Protein AF-A0ABD0PNX0-F1 (afdb_monomer)

Solvent-accessible surface area (backbone atoms only — not comparable to full-atom values): 3920 Å² total; per-residue (Å²): 128,64,66,69,57,70,49,54,69,69,56,53,50,46,51,48,66,36,91,78,60,88,63,97,47,69,65,59,53,51,52,52,48,50,54,33,29,68,74,41,45,85,72,34,54,68,48,42,63,56,52,55,63,45,44,78,69,93,74,73,73,81,129

InterPro domains:
  IPR011705 BTB/Kelch-associated [PF07707] (2-63)

Nearest PDB structures (foldseek):
  8h37-assembly1_A  TM=8.325E-01  e=1.458E-02  Homo sapiens
  8h37-assembly1_P  TM=8.325E-01  e=1.867E-02  Homo sapiens
  3i3n-assembly1_A  TM=8.954E-01  e=2.704E-02  Homo sapiens
  4ap2-assembly1_A  TM=9.002E-01  e=3.916E-02  Homo sapiens
  4apf-assembly1_A-2  TM=8.995E-01  e=7.723E-02  Homo sapiens

Secondary structure (DSSP, 8-state):
--HHHHS-HHHHHHHHH-TT---S-HHHHHHHHHHHHHHSHHHHHHHHHHHHHHS--TT----

Foldseek 3Di:
DCVLLVDDPVVLQVCLQDPPVPDPDLVVNVVSLVVNCVSPVVVCVVVVVVSVVSSVPPDPPDD

Organism: Cirrhinus mrigala (NCBI:txid683832)

Radius of gyration: 11.46 Å; Cα contacts (8 Å, |Δi|>4): 24; chains: 1; bounding box: 24×29×26 Å

Structure (mmCIF, N/CA/C/O backbone):
data_AF-A0ABD0PNX0-F1
#
_entry.id   AF-A0ABD0PNX0-F1
#
loop_
_atom_site.group_PDB
_atom_site.id
_atom_site.type_symbol
_atom_site.label_atom_id
_atom_site.label_alt_id
_atom_site.label_comp_id
_atom_site.label_asym_id
_atom_site.label_entity_id
_atom_site.label_seq_id
_atom_site.pdbx_PDB_ins_code
_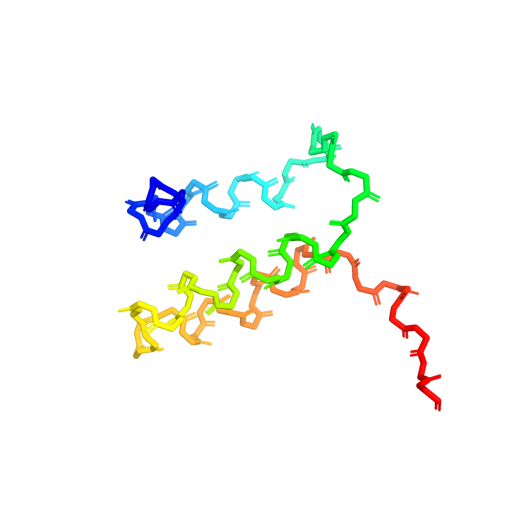atom_site.Cartn_x
_atom_site.Cartn_y
_atom_site.Cartn_z
_atom_site.occupancy
_atom_site.B_iso_or_equiv
_atom_site.auth_seq_id
_atom_site.auth_comp_id
_atom_site.auth_asym_id
_atom_site.auth_atom_id
_atom_site.pdbx_PDB_model_num
ATOM 1 N N . ASN A 1 1 ? 10.774 10.603 5.856 1.00 52.34 1 ASN A N 1
ATOM 2 C CA . ASN A 1 1 ? 9.574 10.566 4.989 1.00 52.34 1 ASN A CA 1
ATOM 3 C C . ASN A 1 1 ? 8.375 9.963 5.715 1.00 52.34 1 ASN A C 1
ATOM 5 O O . ASN A 1 1 ? 8.053 8.806 5.492 1.00 52.34 1 ASN A O 1
ATOM 9 N N . GLN A 1 2 ? 7.707 10.720 6.590 1.00 59.06 2 GLN A N 1
ATOM 10 C CA . GLN A 1 2 ? 6.424 10.287 7.175 1.00 59.06 2 GLN A CA 1
ATOM 11 C C . GLN A 1 2 ? 5.226 10.641 6.282 1.00 59.06 2 GLN A C 1
ATOM 13 O O . GLN A 1 2 ? 4.154 10.077 6.456 1.00 59.06 2 GLN A O 1
ATOM 18 N N . GLU A 1 3 ? 5.417 11.523 5.299 1.00 70.75 3 GLU A N 1
ATOM 19 C CA . GLU A 1 3 ? 4.372 11.945 4.360 1.00 70.75 3 GLU A CA 1
ATOM 20 C C . GLU A 1 3 ? 3.801 10.765 3.570 1.00 70.75 3 GLU A C 1
ATOM 22 O O . GLU A 1 3 ? 2.593 10.677 3.408 1.00 70.75 3 GLU A O 1
ATOM 27 N N . PHE A 1 4 ? 4.634 9.784 3.205 1.00 74.44 4 PHE A N 1
ATOM 28 C CA . PHE A 1 4 ? 4.162 8.555 2.564 1.00 74.44 4 PHE A CA 1
ATOM 29 C C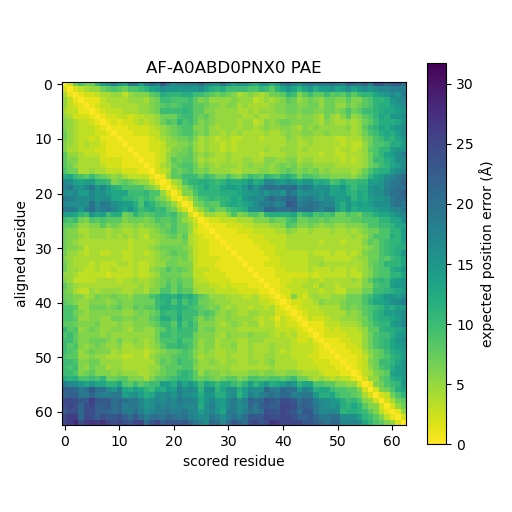 . PHE A 1 4 ? 3.245 7.731 3.480 1.00 74.44 4 PHE A C 1
ATOM 31 O O . PHE A 1 4 ? 2.251 7.193 3.018 1.00 74.44 4 PHE A O 1
ATOM 38 N N . LEU A 1 5 ? 3.531 7.672 4.789 1.00 72.69 5 LEU A N 1
ATOM 39 C CA . LEU A 1 5 ? 2.727 6.944 5.789 1.00 72.69 5 LEU A CA 1
ATOM 40 C C . LEU A 1 5 ? 1.357 7.588 6.031 1.00 72.69 5 LEU A C 1
ATOM 42 O O . LEU A 1 5 ? 0.394 6.896 6.379 1.00 72.69 5 LEU A O 1
ATOM 46 N N . LEU A 1 6 ? 1.313 8.909 5.848 1.00 80.06 6 LEU A N 1
ATOM 47 C CA . LEU A 1 6 ? 0.140 9.766 5.978 1.00 80.06 6 LEU A CA 1
ATOM 48 C C . LEU A 1 6 ? -0.719 9.784 4.706 1.00 80.06 6 LEU A C 1
ATOM 50 O O . LEU A 1 6 ? -1.859 10.244 4.766 1.00 80.06 6 LEU A O 1
ATOM 54 N N . LEU A 1 7 ? -0.214 9.277 3.574 1.00 80.25 7 LEU A N 1
ATOM 55 C CA . LEU A 1 7 ? -1.014 9.161 2.359 1.00 80.25 7 LEU A CA 1
ATOM 56 C C . LEU A 1 7 ? -2.157 8.156 2.567 1.00 80.25 7 LEU A C 1
ATOM 58 O O . LEU A 1 7 ? -1.948 7.076 3.133 1.00 80.25 7 LEU A O 1
ATOM 62 N N . PRO A 1 8 ? -3.373 8.478 2.100 1.00 78.81 8 PRO A N 1
ATOM 63 C CA . PRO A 1 8 ? -4.475 7.532 2.107 1.00 78.81 8 PRO A CA 1
ATOM 64 C C . PRO A 1 8 ? -4.215 6.396 1.111 1.00 78.81 8 PRO A C 1
ATOM 66 O O . PRO A 1 8 ? -3.504 6.569 0.117 1.00 78.81 8 PRO A O 1
ATOM 69 N N . THR A 1 9 ? -4.859 5.248 1.339 1.00 76.12 9 THR A N 1
ATOM 70 C CA . THR A 1 9 ? -4.758 4.061 0.473 1.00 76.12 9 THR A CA 1
ATOM 71 C C . THR A 1 9 ? -4.996 4.406 -0.992 1.00 76.12 9 THR A C 1
ATOM 73 O O . THR A 1 9 ? -4.285 3.919 -1.855 1.00 76.12 9 THR A O 1
ATOM 76 N N . THR A 1 10 ? -5.935 5.306 -1.288 1.00 81.19 10 THR A N 1
ATOM 77 C CA . THR A 1 10 ? -6.251 5.742 -2.656 1.00 81.19 10 THR A CA 1
ATOM 78 C C . THR A 1 10 ? -5.077 6.388 -3.385 1.00 81.19 10 THR A C 1
ATOM 80 O O . THR A 1 10 ? -4.928 6.177 -4.585 1.00 81.19 10 THR A O 1
ATOM 83 N N . GLU A 1 11 ? -4.241 7.156 -2.686 1.00 82.44 11 GLU A N 1
ATOM 84 C CA . GLU A 1 11 ? -3.066 7.792 -3.290 1.00 82.44 11 GLU A CA 1
ATOM 85 C C . GLU A 1 11 ? -1.949 6.772 -3.502 1.00 82.44 11 GLU A C 1
ATOM 87 O O . GLU A 1 11 ? -1.329 6.771 -4.561 1.00 82.44 11 GLU A O 1
ATOM 92 N N . ILE A 1 12 ? -1.758 5.842 -2.558 1.00 79.69 12 ILE A N 1
ATOM 93 C CA . ILE A 1 12 ? -0.831 4.712 -2.716 1.00 79.69 12 ILE A CA 1
ATOM 94 C C . ILE A 1 12 ? -1.259 3.838 -3.903 1.00 79.69 12 ILE A C 1
ATOM 96 O O . ILE A 1 12 ? -0.446 3.554 -4.774 1.00 79.69 12 ILE A O 1
ATOM 100 N N . VAL A 1 13 ? -2.539 3.456 -3.983 1.00 76.81 13 VAL A N 1
ATOM 101 C CA . VAL A 1 13 ? -3.094 2.668 -5.096 1.00 76.81 13 VAL A CA 1
ATOM 102 C C . VAL A 1 13 ? -2.888 3.396 -6.416 1.00 76.81 13 VAL A C 1
ATOM 104 O O . VAL A 1 13 ? -2.466 2.763 -7.375 1.00 76.81 13 VAL A O 1
ATOM 107 N N . LYS A 1 14 ? -3.150 4.707 -6.481 1.00 77.94 14 LYS A N 1
ATOM 108 C CA . LYS A 1 14 ? -2.903 5.504 -7.690 1.00 77.94 14 LYS A CA 1
ATOM 109 C C . LYS A 1 14 ? -1.435 5.521 -8.075 1.00 77.94 14 LYS A C 1
ATOM 111 O O . LYS A 1 14 ? -1.148 5.312 -9.241 1.00 77.94 14 LYS A O 1
ATOM 116 N N . LEU A 1 15 ? -0.536 5.738 -7.116 1.00 77.25 15 LEU A N 1
ATOM 117 C CA . LEU A 1 15 ? 0.910 5.692 -7.327 1.00 77.25 15 LEU A CA 1
ATOM 118 C C . LEU A 1 15 ? 1.315 4.344 -7.933 1.00 77.25 15 LEU A C 1
ATOM 120 O O . LEU A 1 15 ? 1.936 4.327 -8.986 1.00 77.25 15 LEU A O 1
ATOM 124 N N . LEU A 1 16 ? 0.887 3.232 -7.331 1.00 73.81 16 LEU A N 1
ATOM 125 C CA . LEU A 1 16 ? 1.200 1.880 -7.812 1.00 73.81 16 LEU A CA 1
ATOM 126 C C . LEU A 1 16 ? 0.498 1.506 -9.124 1.00 73.81 16 LEU A C 1
ATOM 128 O O . LEU A 1 16 ? 1.023 0.707 -9.889 1.00 73.81 16 LEU A O 1
ATOM 132 N N . SER A 1 17 ? -0.699 2.042 -9.369 1.00 70.44 17 SER A N 1
ATOM 133 C CA . SER A 1 17 ? -1.466 1.805 -10.600 1.00 70.44 17 SER A CA 1
ATOM 134 C C . SER A 1 17 ? -1.008 2.694 -11.754 1.00 70.44 17 SER A C 1
ATOM 136 O O . SER A 1 17 ? -1.396 2.443 -12.891 1.00 70.44 17 SER A O 1
ATOM 138 N N . SER A 1 18 ? -0.242 3.753 -11.478 1.00 67.38 18 SER A N 1
ATOM 139 C CA . SER A 1 18 ? 0.308 4.621 -12.512 1.00 67.38 18 SER A CA 1
ATOM 140 C C . SER A 1 18 ? 1.567 3.967 -13.074 1.00 67.38 18 SER A C 1
ATOM 142 O O . SER A 1 18 ? 2.585 3.886 -12.389 1.00 67.38 18 SER A O 1
ATOM 144 N N . ASP A 1 19 ? 1.534 3.575 -14.350 1.00 55.88 19 ASP A N 1
ATOM 145 C CA . ASP A 1 19 ? 2.733 3.171 -15.106 1.00 55.88 19 ASP A CA 1
ATOM 146 C C . ASP A 1 19 ? 3.783 4.319 -15.202 1.00 55.88 19 ASP A C 1
ATOM 148 O O . ASP A 1 19 ? 4.911 4.091 -15.625 1.00 55.88 19 ASP A O 1
ATOM 152 N N . ASP A 1 20 ? 3.441 5.542 -14.766 1.00 53.88 20 ASP A N 1
ATOM 153 C CA . ASP A 1 20 ? 4.310 6.730 -14.671 1.00 53.88 20 ASP A CA 1
ATOM 154 C C . ASP A 1 20 ? 5.190 6.796 -13.404 1.00 53.88 20 ASP A C 1
ATOM 156 O O . ASP A 1 20 ? 5.866 7.805 -13.170 1.00 53.88 20 ASP A O 1
ATOM 160 N N . ILE A 1 21 ? 5.200 5.762 -12.552 1.00 59.19 21 ILE A N 1
ATOM 161 C CA . ILE A 1 21 ? 6.151 5.694 -11.435 1.00 59.19 21 ILE A CA 1
ATOM 162 C C . ILE A 1 21 ? 7.577 5.544 -12.008 1.00 59.19 21 ILE A C 1
ATOM 164 O O . ILE A 1 21 ? 8.082 4.466 -12.294 1.00 59.19 21 ILE A O 1
ATOM 168 N N . ASN A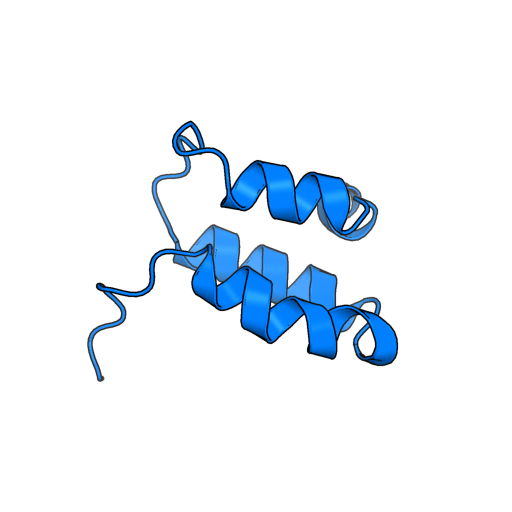 1 22 ? 8.267 6.671 -12.189 1.00 50.75 22 ASN A N 1
ATOM 169 C CA . ASN A 1 22 ? 9.685 6.728 -12.557 1.00 50.75 22 ASN A CA 1
ATOM 170 C C . ASN A 1 22 ? 10.570 6.444 -11.323 1.00 50.75 22 ASN A C 1
ATOM 172 O O . ASN A 1 22 ? 11.489 7.204 -11.008 1.00 50.75 22 ASN A O 1
ATOM 176 N N . VAL A 1 23 ? 10.248 5.398 -10.559 1.00 56.72 23 VAL A N 1
ATOM 177 C CA . VAL A 1 23 ? 11.059 4.954 -9.421 1.00 56.72 23 VAL A CA 1
ATOM 178 C C . VAL A 1 23 ? 11.873 3.751 -9.906 1.00 56.72 23 VAL A C 1
ATOM 180 O O . VAL A 1 23 ? 11.272 2.762 -10.311 1.00 56.72 23 VAL A O 1
ATOM 183 N N . PRO A 1 24 ? 13.215 3.825 -9.926 1.00 52.06 24 PRO A N 1
ATOM 184 C CA . PRO A 1 24 ? 14.052 2.792 -10.541 1.00 52.06 24 PRO A CA 1
ATOM 185 C C . PRO A 1 24 ? 14.089 1.463 -9.767 1.00 52.06 24 PRO A C 1
ATOM 187 O O . PRO A 1 24 ? 14.498 0.461 -10.341 1.00 52.06 24 PRO A O 1
ATOM 190 N N . ASP A 1 25 ? 13.637 1.438 -8.506 1.00 64.12 25 ASP A N 1
ATOM 191 C CA . ASP A 1 25 ? 13.753 0.276 -7.623 1.00 64.12 25 ASP A CA 1
ATOM 192 C C . ASP A 1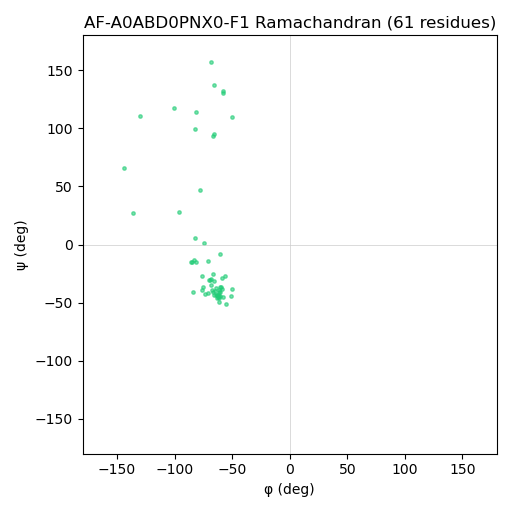 25 ? 12.417 -0.080 -6.959 1.00 64.12 25 ASP A C 1
ATOM 194 O O . ASP A 1 25 ? 11.941 0.598 -6.039 1.00 64.12 25 ASP A O 1
ATOM 198 N N . GLU A 1 26 ? 11.846 -1.210 -7.372 1.00 72.62 26 GLU A N 1
ATOM 199 C CA . GLU A 1 26 ? 10.685 -1.844 -6.732 1.00 72.62 26 GLU A CA 1
ATOM 200 C C . GLU A 1 26 ? 10.939 -2.134 -5.243 1.00 72.62 26 GLU A C 1
ATOM 202 O O . GLU A 1 26 ? 10.008 -2.095 -4.438 1.00 72.62 26 GLU A O 1
ATOM 207 N N . GLU A 1 27 ? 12.201 -2.335 -4.843 1.00 72.75 27 GLU A N 1
ATOM 208 C CA . GLU A 1 27 ? 12.602 -2.507 -3.442 1.00 72.75 27 GLU A CA 1
ATOM 209 C C . GLU A 1 27 ? 12.246 -1.281 -2.584 1.00 72.75 27 GLU A C 1
ATOM 211 O O . GLU A 1 27 ? 11.727 -1.422 -1.473 1.00 72.75 27 GLU A O 1
ATOM 216 N N . THR A 1 28 ? 12.439 -0.069 -3.117 1.00 74.44 28 THR A N 1
ATOM 217 C CA . THR A 1 28 ? 12.089 1.176 -2.414 1.00 74.44 28 THR A CA 1
ATOM 218 C C . THR A 1 28 ? 10.575 1.298 -2.249 1.00 74.44 28 THR A C 1
ATOM 220 O O . THR A 1 28 ? 10.090 1.677 -1.179 1.00 74.44 28 THR A O 1
ATOM 223 N N . ILE A 1 29 ? 9.815 0.931 -3.286 1.00 75.12 29 ILE A N 1
ATOM 224 C CA . ILE A 1 29 ? 8.348 0.914 -3.248 1.00 75.12 29 ILE A CA 1
ATOM 225 C C . ILE A 1 29 ? 7.869 -0.105 -2.213 1.00 75.12 29 ILE A C 1
ATOM 227 O O . ILE A 1 29 ? 7.023 0.217 -1.380 1.00 75.12 29 ILE A O 1
ATOM 231 N N . PHE A 1 30 ? 8.447 -1.306 -2.211 1.00 76.31 30 PHE A N 1
ATOM 232 C CA . PHE A 1 30 ? 8.107 -2.368 -1.273 1.00 76.31 30 PHE A CA 1
ATOM 233 C C . PHE A 1 30 ? 8.410 -1.975 0.177 1.00 76.31 30 PHE A C 1
ATOM 235 O O . PHE A 1 30 ? 7.553 -2.138 1.045 1.00 76.31 30 PHE A O 1
ATOM 242 N N . GLN A 1 31 ? 9.582 -1.391 0.452 1.00 78.00 31 GLN A N 1
ATOM 243 C CA . GLN A 1 31 ? 9.924 -0.884 1.785 1.00 78.00 31 GLN A CA 1
ATOM 244 C C . GLN A 1 31 ? 8.975 0.230 2.240 1.00 78.00 31 GLN A C 1
ATOM 246 O O . GLN A 1 31 ? 8.513 0.218 3.387 1.00 78.00 31 GLN A O 1
ATOM 251 N N . ALA A 1 32 ? 8.652 1.178 1.355 1.00 79.00 32 ALA A N 1
ATOM 252 C CA . ALA A 1 32 ? 7.715 2.257 1.653 1.00 79.00 32 ALA A CA 1
ATOM 253 C C . ALA A 1 32 ? 6.309 1.709 1.947 1.00 79.00 32 ALA A C 1
ATOM 255 O O . ALA A 1 32 ? 5.689 2.099 2.942 1.00 79.00 32 ALA A O 1
ATOM 256 N N . LEU A 1 33 ? 5.846 0.742 1.149 1.00 79.06 33 LEU A N 1
ATOM 257 C C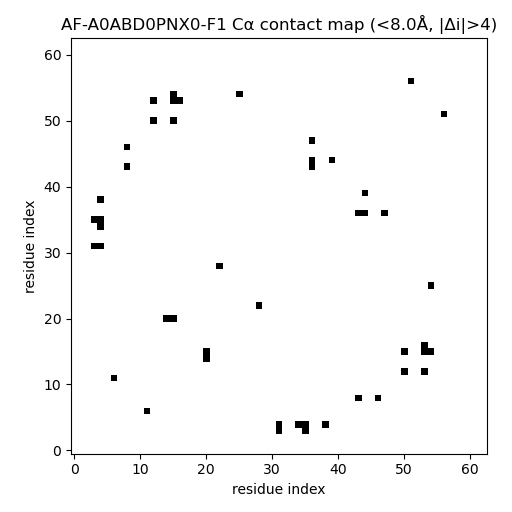A . LEU A 1 33 ? 4.580 0.042 1.347 1.00 79.06 33 LEU A CA 1
ATOM 258 C C . LEU A 1 33 ? 4.567 -0.730 2.670 1.00 79.06 33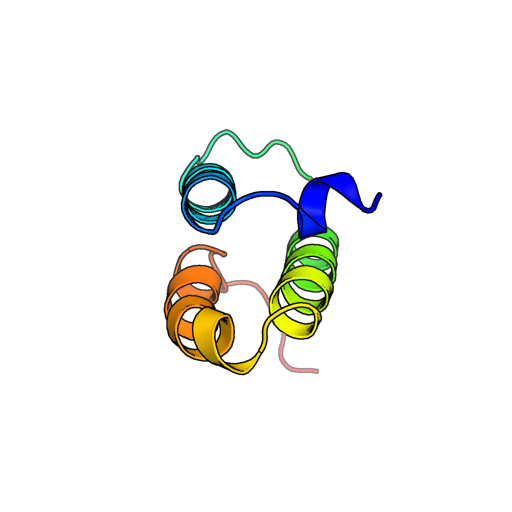 LEU A C 1
ATOM 260 O O . LEU A 1 33 ? 3.598 -0.644 3.417 1.00 79.06 33 LEU A O 1
ATOM 264 N N . MET A 1 34 ? 5.652 -1.432 3.009 1.00 80.88 34 MET A N 1
ATOM 265 C CA . MET A 1 34 ? 5.784 -2.149 4.279 1.00 80.88 34 MET A CA 1
ATOM 266 C C . MET A 1 34 ? 5.682 -1.209 5.474 1.00 80.88 34 MET A C 1
ATOM 268 O O . MET A 1 34 ? 4.985 -1.524 6.439 1.00 80.88 34 MET A O 1
ATOM 272 N N . MET A 1 35 ? 6.345 -0.050 5.427 1.00 82.62 35 MET A N 1
ATOM 273 C CA . MET A 1 35 ? 6.216 0.949 6.490 1.00 82.62 35 MET A CA 1
ATOM 274 C C . MET A 1 35 ? 4.789 1.508 6.556 1.00 82.62 35 MET A C 1
ATOM 276 O O . MET A 1 35 ? 4.245 1.660 7.651 1.00 82.62 35 MET A O 1
ATOM 280 N N . TRP A 1 36 ? 4.156 1.754 5.405 1.00 83.56 36 TRP A N 1
ATOM 281 C CA . TRP A 1 36 ? 2.777 2.236 5.324 1.00 83.56 36 TRP A CA 1
ATOM 282 C C . TRP A 1 36 ? 1.776 1.218 5.878 1.00 83.56 36 TRP A C 1
ATOM 284 O O . TRP A 1 36 ? 0.915 1.575 6.678 1.00 83.56 36 TRP A O 1
ATOM 294 N N . VAL A 1 37 ? 1.918 -0.065 5.554 1.00 82.00 37 VAL A N 1
ATOM 295 C CA . VAL A 1 37 ? 1.069 -1.121 6.117 1.00 82.00 37 VAL A CA 1
ATOM 296 C C . VAL A 1 37 ? 1.335 -1.305 7.604 1.00 82.00 37 VAL A C 1
ATOM 298 O O . VAL A 1 37 ? 0.384 -1.428 8.364 1.00 82.00 37 VAL A O 1
ATOM 301 N N . ARG A 1 38 ? 2.592 -1.232 8.063 1.00 82.88 38 ARG A N 1
ATOM 302 C CA . ARG A 1 38 ? 2.920 -1.287 9.500 1.00 82.88 38 ARG A CA 1
ATOM 303 C C . ARG A 1 38 ? 2.262 -0.180 10.319 1.00 82.88 38 ARG A C 1
ATOM 305 O O . ARG A 1 38 ? 2.005 -0.399 11.498 1.00 82.88 38 ARG A O 1
ATOM 312 N N . TYR A 1 39 ? 1.990 0.971 9.710 1.00 83.69 39 TYR A N 1
ATOM 313 C CA . TYR A 1 39 ? 1.287 2.064 10.372 1.00 83.69 39 TYR A CA 1
ATOM 314 C C . TYR A 1 39 ? -0.187 1.728 10.661 1.00 83.69 39 TYR A C 1
ATOM 316 O O . TYR A 1 39 ? -0.696 2.124 11.703 1.00 83.69 39 TYR A O 1
ATOM 324 N N . ASP A 1 40 ? -0.857 0.962 9.793 1.00 79.50 40 ASP A N 1
ATOM 325 C CA . ASP A 1 40 ? -2.264 0.576 9.978 1.00 79.50 40 ASP A CA 1
ATOM 326 C C . ASP A 1 40 ? -2.516 -0.853 9.473 1.00 79.50 40 ASP A C 1
ATOM 328 O O . ASP A 1 40 ? -3.204 -1.090 8.481 1.00 79.50 40 ASP A O 1
ATOM 332 N N . VAL A 1 41 ? -1.897 -1.832 10.142 1.00 79.69 41 VAL A N 1
ATOM 333 C CA . VAL A 1 41 ? -1.892 -3.233 9.683 1.00 79.69 41 VAL A CA 1
ATOM 334 C C . VAL A 1 41 ? -3.309 -3.786 9.562 1.00 79.69 41 VAL A C 1
ATOM 336 O O . VAL A 1 41 ? -3.591 -4.503 8.619 1.00 79.69 41 VAL A O 1
ATOM 339 N N . GLN A 1 42 ? -4.215 -3.447 10.477 1.00 80.31 42 GLN A N 1
ATOM 340 C CA . GLN A 1 42 ? -5.543 -4.065 10.521 1.00 80.31 42 GLN A CA 1
ATOM 341 C C . GLN A 1 42 ? -6.388 -3.710 9.288 1.00 80.31 42 GLN A C 1
ATOM 343 O O . GLN A 1 42 ? -7.000 -4.597 8.699 1.00 80.31 42 GLN A O 1
ATOM 348 N N . HIS A 1 43 ? -6.381 -2.443 8.859 1.00 77.38 43 HIS A N 1
ATOM 349 C CA . HIS A 1 43 ? -7.112 -2.027 7.660 1.00 77.38 43 HIS A CA 1
ATOM 350 C C . HIS A 1 43 ? -6.304 -2.279 6.386 1.00 77.38 43 HIS A C 1
ATOM 352 O O . HIS A 1 43 ? -6.838 -2.769 5.395 1.00 77.38 43 HIS A O 1
ATOM 358 N N . ARG A 1 44 ? -4.996 -1.998 6.416 1.00 79.31 44 ARG A N 1
ATOM 359 C CA . ARG A 1 44 ? -4.143 -2.003 5.221 1.00 79.31 44 ARG A CA 1
ATOM 360 C C . ARG A 1 44 ? -3.607 -3.383 4.858 1.00 79.31 44 ARG A C 1
ATOM 362 O O . ARG A 1 44 ? -3.142 -3.552 3.740 1.00 79.31 44 ARG A O 1
ATOM 369 N N . GLN A 1 45 ? -3.661 -4.379 5.747 1.00 77.81 45 GLN A N 1
ATOM 370 C CA . GLN A 1 45 ? -3.271 -5.759 5.419 1.00 77.81 45 GLN A CA 1
ATOM 371 C C . GLN A 1 45 ? -4.207 -6.384 4.379 1.00 77.81 45 GLN A C 1
ATOM 373 O O . GLN A 1 45 ? -3.753 -7.194 3.573 1.00 77.81 45 GLN A O 1
ATOM 378 N N . GLN A 1 46 ? -5.484 -5.994 4.362 1.00 79.00 46 GLN A N 1
ATOM 379 C CA . GLN A 1 46 ? -6.417 -6.445 3.331 1.00 79.00 46 GLN A CA 1
ATOM 380 C C . GLN A 1 46 ? -6.092 -5.801 1.974 1.00 79.00 46 GLN A C 1
ATOM 382 O O . GLN A 1 46 ? -6.068 -6.493 0.957 1.00 79.00 46 GLN A O 1
ATOM 387 N N . ASP A 1 47 ? -5.765 -4.505 1.966 1.00 75.25 47 ASP A N 1
ATOM 388 C CA . ASP A 1 47 ? -5.314 -3.799 0.763 1.00 75.25 47 ASP A CA 1
ATOM 389 C C . ASP A 1 47 ? -3.923 -4.256 0.301 1.00 75.25 47 ASP A C 1
ATOM 391 O O . ASP A 1 47 ? -3.665 -4.280 -0.896 1.00 75.25 47 ASP A O 1
ATOM 395 N N . LEU A 1 48 ? -3.038 -4.678 1.213 1.00 77.00 48 LEU A N 1
ATOM 396 C CA . LEU A 1 48 ? -1.669 -5.119 0.913 1.00 77.00 48 LEU A CA 1
ATOM 397 C C . LEU A 1 48 ? -1.642 -6.171 -0.198 1.00 77.00 48 LEU A C 1
ATOM 399 O O . LEU A 1 48 ? -0.817 -6.069 -1.097 1.00 77.00 48 LEU A O 1
ATOM 403 N N . GLY A 1 49 ? -2.534 -7.165 -0.155 1.00 74.56 49 GLY A N 1
ATOM 404 C CA . GLY A 1 49 ? -2.577 -8.212 -1.179 1.00 74.56 49 GLY A CA 1
ATOM 405 C C . GLY A 1 49 ? -2.879 -7.660 -2.576 1.00 74.56 49 GLY A C 1
ATOM 406 O O . GLY A 1 49 ? -2.266 -8.078 -3.554 1.00 74.56 49 GLY A O 1
ATOM 407 N N . VAL A 1 50 ? -3.774 -6.675 -2.659 1.00 75.75 50 VAL A N 1
ATOM 408 C CA . VAL A 1 50 ? -4.123 -5.981 -3.905 1.00 75.75 50 VAL A CA 1
ATOM 409 C C . VAL A 1 50 ? -2.998 -5.034 -4.337 1.00 75.75 50 VAL A C 1
ATOM 411 O O . VAL A 1 50 ? -2.616 -5.023 -5.502 1.00 75.75 50 VAL A O 1
ATOM 414 N N . LEU A 1 51 ? -2.406 -4.290 -3.401 1.00 75.62 51 LEU A N 1
ATOM 415 C CA . LEU A 1 51 ? -1.274 -3.387 -3.638 1.00 75.62 51 LEU A CA 1
ATOM 416 C C . LEU A 1 51 ? -0.037 -4.137 -4.150 1.00 75.62 51 LEU A C 1
ATOM 418 O O . LEU A 1 51 ? 0.619 -3.677 -5.080 1.00 75.62 51 LEU A O 1
ATOM 422 N N . LEU A 1 52 ? 0.248 -5.319 -3.599 1.00 73.69 52 LEU A N 1
ATOM 423 C CA . LEU A 1 52 ? 1.308 -6.204 -4.084 1.00 73.69 52 LEU A CA 1
ATOM 424 C C . LEU A 1 52 ? 1.018 -6.763 -5.478 1.00 73.69 52 LEU A C 1
ATOM 426 O O . LEU A 1 52 ? 1.960 -7.087 -6.183 1.00 73.69 52 LEU A O 1
ATOM 430 N N . ALA A 1 53 ? -0.245 -6.870 -5.893 1.00 73.00 53 ALA A N 1
ATOM 431 C CA . ALA A 1 53 ? -0.580 -7.242 -7.266 1.00 73.00 53 ALA A CA 1
ATOM 432 C C . ALA A 1 53 ? -0.378 -6.078 -8.257 1.00 73.00 53 ALA A C 1
ATOM 434 O O . ALA A 1 53 ? -0.114 -6.323 -9.434 1.00 73.00 53 ALA A O 1
ATOM 435 N N . TYR A 1 54 ? -0.485 -4.825 -7.791 1.00 70.94 54 TYR A N 1
ATOM 436 C CA . TYR A 1 54 ? -0.168 -3.628 -8.584 1.00 70.94 54 TYR A CA 1
ATOM 437 C C . TYR A 1 54 ? 1.332 -3.402 -8.740 1.00 70.94 54 TYR A C 1
ATOM 439 O O . TYR A 1 54 ? 1.781 -2.991 -9.808 1.00 70.94 54 TYR A O 1
ATOM 447 N N . ILE A 1 55 ? 2.111 -3.708 -7.701 1.00 69.56 55 ILE A N 1
ATOM 448 C CA . ILE A 1 55 ? 3.561 -3.838 -7.824 1.00 69.56 55 ILE A CA 1
ATOM 449 C C . ILE A 1 55 ? 3.774 -5.049 -8.723 1.00 69.56 55 ILE A C 1
ATOM 451 O O . ILE A 1 55 ? 3.684 -6.184 -8.262 1.00 69.56 55 ILE A O 1
ATOM 455 N N . ARG A 1 56 ? 3.953 -4.822 -10.032 1.00 60.56 56 ARG A N 1
ATOM 456 C CA . ARG A 1 56 ? 4.245 -5.894 -10.983 1.00 60.56 56 ARG A CA 1
ATOM 457 C C . ARG A 1 56 ? 5.402 -6.679 -10.381 1.00 60.56 56 ARG A C 1
ATOM 459 O O . ARG A 1 56 ? 6.515 -6.194 -10.309 1.00 60.56 56 ARG A O 1
ATOM 466 N N . LEU A 1 57 ? 5.107 -7.893 -9.938 1.00 54.94 57 LEU A N 1
ATOM 467 C CA . LEU A 1 57 ? 6.024 -8.776 -9.235 1.00 54.94 57 LEU A CA 1
ATOM 468 C C . LEU A 1 57 ? 6.704 -9.805 -10.172 1.00 54.94 57 LEU A C 1
ATOM 470 O O . LEU A 1 57 ? 7.009 -10.896 -9.694 1.00 54.94 57 LEU A O 1
ATOM 474 N N . PRO A 1 58 ? 6.939 -9.586 -11.493 1.00 46.28 58 PRO A N 1
ATOM 475 C CA . PRO A 1 58 ? 7.563 -10.619 -12.311 1.00 46.28 58 PRO A CA 1
ATOM 476 C C . PRO A 1 58 ? 9.072 -10.777 -12.039 1.00 46.28 58 PRO A C 1
ATOM 478 O O . PRO A 1 58 ? 9.697 -11.597 -12.704 1.00 46.28 58 PRO A O 1
ATOM 481 N N . LEU A 1 59 ? 9.671 -10.027 -11.102 1.00 44.81 59 LEU A N 1
ATOM 482 C CA . LEU A 1 59 ? 11.129 -9.917 -10.953 1.00 44.81 59 LEU A CA 1
ATOM 483 C C . LEU A 1 59 ? 11.658 -9.984 -9.510 1.00 44.81 59 LEU A C 1
ATOM 485 O O . LEU A 1 59 ? 12.743 -9.483 -9.245 1.00 44.81 59 LEU A O 1
ATOM 489 N N . LEU A 1 60 ? 10.972 -10.650 -8.576 1.00 45.47 60 LEU A N 1
ATOM 490 C CA . LEU A 1 60 ? 11.665 -11.127 -7.371 1.00 45.47 60 LEU A CA 1
ATOM 491 C C . LEU A 1 60 ? 12.350 -12.458 -7.728 1.00 45.47 60 LEU A C 1
ATOM 493 O O . LEU A 1 60 ? 11.658 -13.479 -7.797 1.00 45.47 60 LEU A O 1
ATOM 497 N N . PRO A 1 61 ? 13.670 -12.485 -8.026 1.00 39.59 61 PRO A N 1
ATOM 498 C CA . PRO A 1 61 ? 14.362 -13.753 -8.172 1.00 39.59 61 PRO A CA 1
ATOM 499 C C . PRO A 1 61 ? 14.191 -14.536 -6.861 1.00 39.59 61 PRO A C 1
ATOM 501 O O . PRO A 1 61 ? 14.377 -13.958 -5.783 1.00 39.59 61 PRO A O 1
ATOM 504 N N . PRO A 1 62 ? 13.814 -15.828 -6.914 1.00 40.84 62 PRO A N 1
ATOM 505 C CA . PRO A 1 62 ? 13.958 -16.680 -5.746 1.00 40.84 62 PRO A CA 1
ATOM 506 C C . PRO A 1 62 ? 15.441 -16.655 -5.363 1.00 40.84 62 PRO A C 1
ATOM 508 O O . PRO A 1 62 ? 16.298 -16.780 -6.240 1.00 40.84 62 PRO A O 1
ATOM 511 N N . GLN A 1 63 ? 15.731 -16.403 -4.086 1.00 44.12 63 GLN A N 1
ATOM 512 C CA . GLN A 1 63 ? 17.092 -16.515 -3.559 1.00 44.12 63 GLN 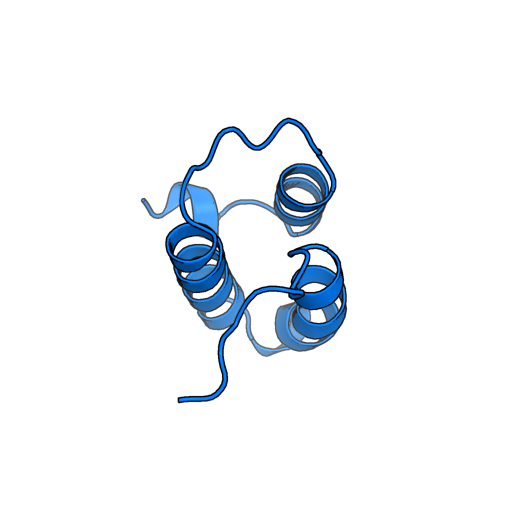A CA 1
ATOM 513 C C . GLN A 1 63 ? 17.720 -17.871 -3.886 1.00 44.12 63 GLN A C 1
ATOM 515 O O . GLN A 1 63 ? 16.976 -18.880 -3.890 1.00 44.12 63 GLN A O 1
#

pLDDT: mean 70.19, std 12.23, range [39.59, 83.69]

Sequence (63 aa):
NQEFLLLPTTEIVKLLSSDDINVPDEETIFQALMMWVRYDVQHRQQDLGVLLAYIRLPLLPPQ

Mean predicted aligned error: 7.97 Å

=== Feature glossary ===
The record interleaves many kinds of information about one protein. Here is each kind framed as the question it answers.

Q: What does the local fold look like, residue by residue?
A: A 3Di character summarizes, for each residue, the relative orientation of the Cα frame of its nearest spatial neighbor. Because it encodes fold topology rather than chemistry, 3Di alignments detect remote structural similarity that sequence alignment misses.

Q: Which residues are in helices, strands, or loops?
A: Secondary structure is the local, repeating backbone conformation. DSSP classifies it into eight states by reading the hydrogen-bond network: three helix types (H, G, I), two β types (E, B), two non-regular types (T, S), and unstructured coil (-).

Q: How big and how compact is the whole molecule?
A: Three whole-structure scalars: the radius of gyration (RMS distance of Cα from centroid, in Å), the count of Cα–Cα contacts (pairs closer than 8 Å and separated by more than four residues in sequence — i.e. tertiary, not local, contacts), and the bounding-box dimensions. Together they distinguish compact globular folds from extended fibres or disordered chains.

Q: How confident is the AlphaFold model at each residue?
A: For AlphaFold models, the B-factor field carries pLDDT — the model's own estimate of local accuracy on a 0–100 scale. Regions with pLDDT<50 should be treated as essentially unmodeled; they often correspond to intrinsically disordered segments.

Q: What family and function is it annotated with?
A: Functional annotations link the protein to curated databases. InterPro entries identify conserved domains and families by matching the sequence against member-database signatures (Pfam, PROSITE, CDD, …). Gene Ontology (GO) terms describe molecular function, biological process, and cellular component in a controlled vocabulary. CATH places the structure in a hierarchical fold classification (Class/Architecture/Topology/Homologous-superfamily). The organism is the source species.

Q: What known structures does this most resemble?
A: Nearest PDB neighbors are the top structural matches found by Foldseek when searching this structure against the entire Protein Data Bank. Each hit reports a TM-score (0 to 1; >0.5 almost always implies the same fold) and an E-value. These are *structural* homologs — they may share no detectable sequence similarity.

Q: Which residues are buried vs exposed?
A: Solvent-accessible surface area (SASA) is the area in Å² traced out by the centre of a 1.4 Å probe sphere (a water molecule) rolled over the protein's van der Waals surface (Shrake–Rupley / Lee–Richards construction). Buried residues have near-zero SASA; fully exposed residues can exceed 200 Å². The total SASA scales roughly with the number of surface residues.

Q: What are the backbone torsion angles?
A: φ (phi) and ψ (psi) are the two rotatable backbone dihedrals per residue: φ is the C(i-1)–N–Cα–C torsion, ψ is the N–Cα–C–N(i+1) torsion, both in degrees on (−180°, 180°]. α-helical residues cluster near (−60°, −45°); β-strand residues near (−120°, +130°). A Ramachandran plot is simply a scatter of (φ, ψ) for every residue.

Q: Are the domains correctly placed relative to each other?
A: Predicted aligned error is AlphaFold's pairwise confidence. Unlike pLDDT (per-residue), PAE is per-residue-pair and captures whether two parts of the structure are correctly placed relative to each other. Units are ångströms of expected positional error.

Q: What if only a Cα trace is available?
A: P-SEA three-state annotation labels each residue as helix, strand, or coil based purely on the geometry o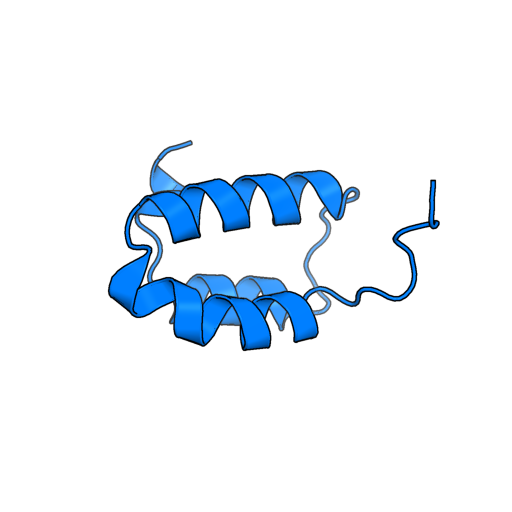f the Cα trace. It serves as a fallback when the full backbone (and thus DSSP) is unavailable.

Q: What is the amino-acid chain?
A: This is the polypeptide sequence — one letter per residue, N-terminus first. Length ranges from a few dozen residues for small domains to over a thousand for large multi-domain proteins.

Q: What do the rendered images show?
A: The six renders are orthographic views along the three Cartesian axes in both directions. Representation (cartoon, sticks, or surface) and color scheme (sequence-rainbow or by-chain) vary across proteins so the training set covers all the common visualization conventions.

Q: What do the diagnostic plots show?
A: Plot images: a contact map (which residues are close in 3D, as an N×N binary image), a Ramachandran scatter (backbone torsion angles, revealing secondary-structure composition at a glance), and — for AlphaFold structures — a PAE heatmap (pairwise prediction confidence).

Q: How mobile is each atom in the crystal?
A: B-factor (Debye–Waller factor) reflects atomic displacement in the crystal lattice. It is an experimental observable (units Å²), not a prediction; low values mean the atom is pinned down, high values mean it moves or is heterogeneous across the crystal.

Q: Where is each backbone atom in 3D?
A: The mmCIF table is the protein's shape written out atom by atom. For each backbone N, Cα, C, and carbonyl O, it records an (x, y, z) coordinate triple in Å plus the residue type, 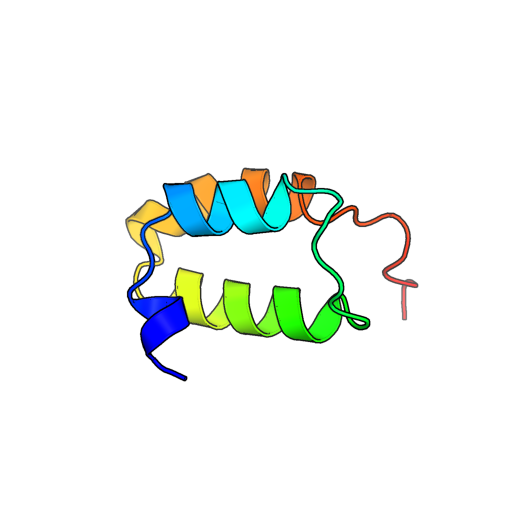chain letter, and residue number.